Protein AF-A0A7S0Y450-F1 (afdb_monomer)

pLDDT: mean 79.41, std 17.44, range [40.78, 97.31]

Sequence (149 aa):
DAPAGCDGTPYGSATNDLCGVCQGSNACLDCFGVPFGNSTIDACGICGGNSTGGNSSGCLGCDGRLYGLGETAPAIDECGICGGNSNDKGCDGACFSGLALDVCNTCGGDGTACANEVPLFSGSRPRVPGARASLCISLFLALLTFWRD

Organism: Hemiselmis andersenii (NCBI:txid464988)

Solvent-accessible surface area (backbone atoms only — not comparable to full-atom values): 9668 Å² total; per-residue (Å²): 134,72,69,52,14,63,82,67,40,73,72,38,88,48,46,54,30,82,66,69,38,58,72,44,84,44,82,47,39,20,63,84,67,38,62,74,45,87,44,46,63,29,89,30,65,35,58,66,46,74,70,54,68,58,90,81,78,21,39,38,20,67,86,75,45,72,25,45,81,93,50,83,53,46,49,63,29,92,64,68,36,60,61,45,81,50,78,56,40,17,65,82,70,41,59,74,62,80,32,46,61,29,91,55,71,34,65,65,46,90,54,78,79,48,79,75,78,63,81,72,86,69,93,68,78,83,80,80,83,78,86,74,91,74,92,79,90,81,91,87,88,86,89,86,79,90,77,96,130

Mean predicted aligned error: 15.72 Å

Structure (mmCIF, N/CA/C/O backbone):
data_AF-A0A7S0Y450-F1
#
_entry.id   AF-A0A7S0Y450-F1
#
loop_
_atom_site.group_PDB
_atom_site.id
_atom_site.type_symbol
_atom_site.label_atom_id
_atom_site.label_alt_id
_atom_site.label_comp_id
_atom_site.label_asym_id
_atom_site.label_entity_id
_atom_site.label_seq_id
_atom_site.pdbx_PDB_ins_code
_atom_site.Cartn_x
_atom_site.Cartn_y
_atom_site.Cartn_z
_atom_site.occupancy
_atom_site.B_iso_or_equiv
_atom_site.auth_seq_id
_atom_site.auth_comp_id
_atom_site.auth_asym_id
_atom_site.auth_atom_id
_atom_site.pdbx_PDB_model_num
ATOM 1 N N . ASP A 1 1 ? -25.774 5.837 51.846 1.00 59.81 1 ASP A N 1
ATOM 2 C CA . ASP A 1 1 ? -25.438 4.565 51.178 1.00 59.81 1 ASP A CA 1
ATOM 3 C C . ASP A 1 1 ? -24.288 4.794 50.222 1.00 59.81 1 ASP A C 1
ATOM 5 O O . ASP A 1 1 ? -24.352 5.730 49.433 1.00 59.81 1 ASP A O 1
ATOM 9 N N . ALA A 1 2 ? -23.200 4.037 50.351 1.00 62.81 2 ALA A N 1
ATOM 10 C CA . ALA A 1 2 ? -22.165 4.056 49.323 1.00 62.81 2 ALA A CA 1
ATOM 11 C C . ALA A 1 2 ? -22.648 3.254 48.110 1.00 62.81 2 ALA A C 1
ATOM 13 O O . ALA A 1 2 ? -23.338 2.248 48.304 1.00 62.81 2 ALA A O 1
ATOM 14 N N . PRO A 1 3 ? -22.314 3.674 46.879 1.00 80.88 3 PRO A N 1
ATOM 15 C CA . PRO A 1 3 ? -22.695 2.919 45.698 1.00 80.88 3 PRO A CA 1
ATOM 16 C C . PRO A 1 3 ? -22.086 1.512 45.763 1.00 80.88 3 PRO A C 1
ATOM 18 O O . PRO A 1 3 ? -20.916 1.343 46.111 1.00 80.88 3 PRO A O 1
ATOM 21 N N . ALA A 1 4 ? -22.905 0.500 45.482 1.00 88.56 4 ALA A N 1
ATOM 22 C CA . ALA A 1 4 ? -22.429 -0.865 45.301 1.00 88.56 4 ALA A CA 1
ATOM 23 C C . ALA A 1 4 ? -21.617 -0.968 43.999 1.00 88.56 4 ALA A C 1
ATOM 25 O O . ALA A 1 4 ? -21.886 -0.235 43.042 1.00 88.56 4 ALA A O 1
ATOM 26 N N . GLY A 1 5 ? -20.651 -1.889 43.968 1.00 88.56 5 GLY A N 1
ATOM 27 C CA . GLY A 1 5 ? -19.985 -2.289 42.730 1.00 88.56 5 GLY A CA 1
ATOM 28 C C . GLY A 1 5 ? -20.977 -2.921 41.748 1.00 88.56 5 GLY A C 1
ATOM 29 O O . GLY A 1 5 ? -22.092 -3.297 42.122 1.00 88.56 5 GLY A O 1
ATOM 30 N N . CYS A 1 6 ? -20.582 -3.064 40.481 1.00 94.19 6 CYS A N 1
ATOM 31 C CA . CYS A 1 6 ? -21.449 -3.672 39.461 1.00 94.19 6 CYS A CA 1
ATOM 32 C C . CYS A 1 6 ? -21.802 -5.147 39.735 1.00 94.19 6 CYS A C 1
ATOM 34 O O . CYS A 1 6 ? -22.729 -5.681 39.131 1.00 94.19 6 CYS A O 1
ATOM 36 N N . ASP A 1 7 ? -21.074 -5.796 40.643 1.00 93.06 7 ASP A N 1
ATOM 37 C CA . ASP A 1 7 ? -21.271 -7.167 41.118 1.00 93.06 7 ASP A CA 1
ATOM 38 C C . ASP A 1 7 ? -22.243 -7.249 42.310 1.00 93.06 7 ASP A C 1
ATOM 40 O O . ASP A 1 7 ? -22.508 -8.331 42.831 1.00 93.06 7 ASP A O 1
ATOM 44 N N . GLY A 1 8 ? -22.773 -6.107 42.757 1.00 90.88 8 GLY A N 1
ATOM 45 C CA . GLY A 1 8 ? -23.648 -6.007 43.920 1.00 90.88 8 GLY A CA 1
ATOM 46 C C . GLY A 1 8 ? -22.907 -5.967 45.258 1.00 90.88 8 GLY A C 1
ATOM 47 O O . GLY A 1 8 ? -23.565 -5.887 46.296 1.00 90.88 8 GLY A O 1
ATOM 48 N N . THR A 1 9 ? -21.569 -5.976 45.269 1.00 91.94 9 THR A N 1
ATOM 49 C CA . THR A 1 9 ? -20.786 -5.899 46.507 1.00 91.94 9 THR A CA 1
ATOM 50 C C . THR A 1 9 ? -20.819 -4.466 47.059 1.00 91.94 9 THR A C 1
ATOM 52 O O . THR A 1 9 ? -20.371 -3.533 46.377 1.00 91.94 9 THR A O 1
ATOM 55 N N . PRO A 1 10 ? -21.321 -4.231 48.291 1.00 92.62 10 PRO A N 1
ATOM 56 C CA . PRO A 1 10 ? -21.290 -2.907 48.910 1.00 92.62 10 PRO A CA 1
ATOM 57 C C . PRO A 1 10 ? -19.853 -2.404 49.047 1.00 92.62 10 PRO A C 1
ATOM 59 O O . PRO A 1 10 ? -18.990 -3.144 49.514 1.00 92.62 10 PRO A O 1
ATOM 62 N N . TYR A 1 11 ? -19.601 -1.148 48.664 1.00 88.62 11 TYR A N 1
ATOM 63 C CA . TYR A 1 11 ? -18.249 -0.565 48.618 1.00 88.62 11 TYR A CA 1
ATOM 64 C C . TYR A 1 11 ? -17.259 -1.327 47.705 1.00 88.62 11 TYR A C 1
ATOM 66 O O . TYR A 1 11 ? -16.049 -1.132 47.816 1.00 88.62 11 TYR A O 1
ATOM 74 N N . GLY A 1 12 ? -17.749 -2.199 46.815 1.00 88.12 12 GLY A N 1
ATOM 75 C CA . GLY A 1 12 ? -16.931 -2.933 45.851 1.00 88.12 12 GLY A CA 1
ATOM 76 C C . GLY A 1 12 ? -16.347 -2.024 44.767 1.00 88.12 12 GLY A C 1
ATOM 77 O O . GLY A 1 12 ? -16.954 -1.027 44.382 1.00 88.12 12 GLY A O 1
ATOM 78 N N . SER A 1 13 ? -15.168 -2.379 44.250 1.00 92.56 13 SER A N 1
ATOM 79 C CA . SER A 1 13 ? -14.483 -1.641 43.175 1.00 92.56 13 SER A CA 1
ATOM 80 C C . SER A 1 13 ? -14.777 -2.180 41.772 1.00 92.56 13 SER A C 1
ATOM 82 O O . SER A 1 13 ? -14.128 -1.764 40.815 1.00 92.56 13 SER A O 1
ATOM 84 N N . ALA A 1 14 ? -15.694 -3.143 41.646 1.00 94.44 14 ALA A N 1
ATOM 85 C CA . ALA A 1 14 ? -16.059 -3.732 40.367 1.00 94.44 14 ALA A CA 1
ATOM 86 C C . ALA A 1 14 ? -16.798 -2.707 39.495 1.00 94.44 14 ALA A C 1
ATOM 88 O O . ALA A 1 14 ? -17.791 -2.114 39.932 1.00 94.44 14 ALA A O 1
ATOM 89 N N . THR A 1 15 ? -16.339 -2.525 38.257 1.00 95.06 15 THR A N 1
ATOM 90 C CA . THR A 1 15 ? -16.941 -1.597 37.289 1.00 95.06 15 THR A CA 1
ATOM 91 C C . THR A 1 15 ? -17.392 -2.322 36.029 1.00 95.06 15 THR A C 1
ATOM 93 O O . THR A 1 15 ? -16.805 -3.327 35.627 1.00 95.06 15 THR A O 1
ATOM 96 N N . ASN A 1 16 ? -18.427 -1.790 35.382 1.00 95.19 16 ASN A N 1
ATOM 97 C CA . ASN A 1 16 ? -18.806 -2.243 34.050 1.00 95.19 16 ASN A CA 1
ATOM 98 C C . ASN A 1 16 ? -17.736 -1.850 33.028 1.00 95.19 16 ASN A C 1
ATOM 100 O O . ASN A 1 16 ? -17.131 -0.782 33.135 1.00 95.19 16 ASN A O 1
ATOM 104 N N . ASP A 1 17 ? -17.536 -2.708 32.036 1.00 96.12 17 ASP A N 1
ATOM 105 C CA . ASP A 1 17 ? -16.773 -2.383 30.839 1.00 96.12 17 ASP A CA 1
ATOM 106 C C . ASP A 1 17 ? -17.601 -1.492 29.884 1.00 96.12 17 ASP A C 1
ATOM 108 O O . ASP A 1 17 ? -18.745 -1.123 30.176 1.00 96.12 17 ASP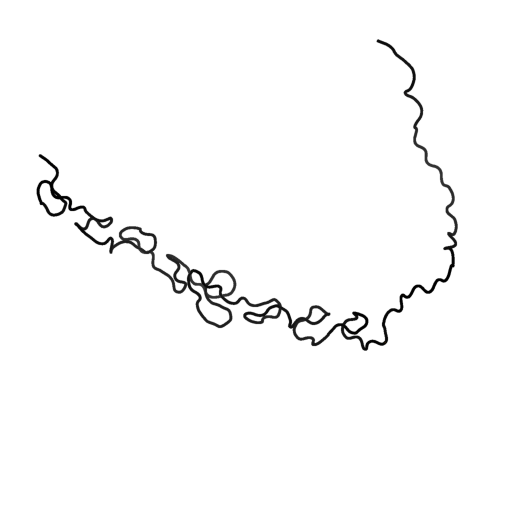 A O 1
ATOM 112 N N . LEU A 1 18 ? -17.047 -1.136 28.721 1.00 96.50 18 LEU A N 1
ATOM 113 C CA . LEU A 1 18 ? -17.733 -0.304 27.720 1.00 96.50 18 LEU A CA 1
ATOM 114 C C . LEU A 1 18 ? -18.961 -0.991 27.094 1.00 96.50 18 LEU A C 1
ATOM 116 O O . LEU A 1 18 ? -19.762 -0.335 26.431 1.00 96.50 18 LEU A O 1
ATOM 120 N N . CYS A 1 19 ? -19.125 -2.293 27.325 1.00 96.44 19 CYS A N 1
ATOM 121 C CA . CYS A 1 19 ? -20.257 -3.103 26.891 1.00 96.44 19 CYS A CA 1
ATOM 122 C C . CYS A 1 19 ? -21.365 -3.188 27.949 1.00 96.44 19 CYS A C 1
ATOM 124 O O . CYS A 1 19 ? -22.402 -3.802 27.699 1.00 96.44 19 CYS A O 1
ATOM 126 N N . GLY A 1 20 ? -21.157 -2.606 29.135 1.00 95.00 20 GLY A N 1
ATOM 127 C CA . GLY A 1 20 ? -22.071 -2.737 30.267 1.00 95.00 20 GLY A CA 1
ATOM 128 C C . GLY A 1 20 ? -21.939 -4.066 31.017 1.00 95.00 20 GLY A C 1
ATOM 129 O O . GLY A 1 20 ? -22.789 -4.369 31.852 1.00 95.00 20 GLY A O 1
ATOM 130 N N . VAL A 1 21 ? -20.899 -4.861 30.742 1.00 96.50 21 VAL A N 1
ATOM 131 C CA . VAL A 1 21 ? -20.642 -6.133 31.424 1.00 96.50 21 VAL A CA 1
ATOM 132 C C . VAL A 1 21 ? -19.770 -5.872 32.646 1.00 96.50 21 VAL A C 1
ATOM 134 O O . VAL A 1 21 ? -18.672 -5.323 32.540 1.00 96.50 21 VAL A O 1
ATOM 137 N N . CYS A 1 22 ? -20.246 -6.281 33.820 1.00 96.69 22 CYS A N 1
ATOM 138 C CA . CYS A 1 22 ? -19.489 -6.136 35.058 1.00 96.69 22 CYS A CA 1
ATOM 139 C C . CYS A 1 22 ? -18.178 -6.923 34.991 1.00 96.69 22 CYS A C 1
ATOM 141 O O . CYS A 1 22 ? -18.201 -8.125 34.725 1.00 96.69 22 CYS A O 1
ATOM 143 N N . GLN A 1 23 ? -17.044 -6.249 35.223 1.00 95.25 23 GLN A N 1
ATOM 144 C CA . GLN A 1 23 ? -15.700 -6.830 35.088 1.00 95.25 23 GLN A CA 1
ATOM 145 C C . GLN A 1 23 ? -15.450 -7.463 33.702 1.00 95.25 23 GLN A C 1
ATOM 147 O O . GLN A 1 23 ? -14.676 -8.414 33.574 1.00 95.25 23 GLN A O 1
ATOM 152 N N . GLY A 1 24 ? -16.130 -6.962 32.667 1.00 95.31 24 GLY A N 1
ATOM 153 C CA . GLY A 1 24 ? -15.975 -7.425 31.294 1.00 95.31 24 GLY A CA 1
ATOM 154 C C . GLY A 1 24 ? -14.655 -6.987 30.655 1.00 95.31 24 GLY A C 1
ATOM 155 O O . GLY A 1 24 ? -13.922 -6.144 31.171 1.00 95.31 24 GLY A O 1
ATOM 156 N N . SER A 1 25 ? -14.343 -7.585 29.506 1.00 96.69 25 SER A N 1
ATOM 157 C CA . SER A 1 25 ? -13.092 -7.364 28.771 1.00 96.69 25 SER A CA 1
ATOM 158 C C . SER A 1 25 ? -13.259 -6.484 27.530 1.00 96.69 25 SER A C 1
ATOM 160 O O . SER A 1 25 ? -12.410 -6.543 26.642 1.00 96.69 25 SER A O 1
ATOM 162 N N . ASN A 1 26 ? -14.351 -5.719 27.420 1.00 96.44 26 ASN A N 1
ATOM 163 C CA . ASN A 1 26 ? -14.704 -4.944 26.226 1.00 96.44 26 ASN A CA 1
ATOM 164 C C . ASN A 1 26 ? -14.889 -5.818 24.965 1.00 96.44 26 ASN A C 1
ATOM 166 O O . ASN A 1 26 ? -14.593 -5.399 23.850 1.00 96.44 26 ASN A O 1
ATOM 170 N N . ALA A 1 27 ? -15.376 -7.052 25.120 1.00 95.94 27 ALA A N 1
ATOM 171 C CA . ALA A 1 27 ? -15.472 -8.015 24.016 1.00 95.94 27 ALA A CA 1
ATOM 172 C C . ALA A 1 27 ? -16.492 -7.634 22.923 1.00 95.94 27 ALA A C 1
ATOM 174 O O . ALA A 1 27 ? -16.470 -8.212 21.842 1.00 95.94 27 ALA A O 1
ATOM 175 N N . CYS A 1 28 ? -17.398 -6.692 23.199 1.00 96.19 28 CYS A N 1
ATOM 176 C CA . CYS A 1 28 ? -18.382 -6.203 22.232 1.00 96.19 28 CYS A CA 1
ATOM 177 C C . CYS A 1 28 ? -17.861 -5.072 21.335 1.00 96.19 28 CYS A C 1
ATOM 179 O O . CYS A 1 28 ? -18.616 -4.602 20.483 1.00 96.19 28 CYS A O 1
ATOM 181 N N . LEU A 1 29 ? -16.649 -4.559 21.578 1.00 97.31 29 LEU A N 1
ATOM 182 C CA . LEU A 1 29 ? -16.109 -3.474 20.770 1.00 97.31 29 LEU A CA 1
ATOM 183 C C . LEU A 1 29 ? -15.824 -3.976 19.357 1.00 97.31 29 LEU A C 1
ATOM 185 O O . LEU A 1 29 ? -15.223 -5.035 19.171 1.00 97.31 29 LEU A O 1
ATOM 189 N N . ASP A 1 30 ? -16.229 -3.191 18.368 1.00 96.12 30 ASP A N 1
ATOM 190 C CA . ASP A 1 30 ? -15.793 -3.389 16.994 1.00 96.12 30 ASP A CA 1
ATOM 191 C C 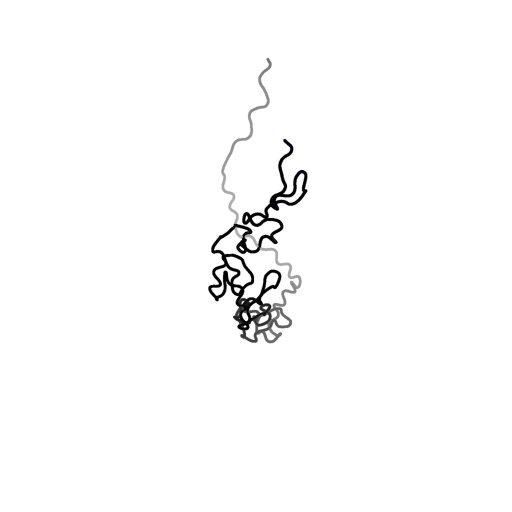. ASP A 1 30 ? -14.332 -2.942 16.812 1.00 96.12 30 ASP A C 1
ATOM 193 O O . ASP A 1 30 ? -13.668 -2.481 17.748 1.00 96.12 30 ASP A O 1
ATOM 197 N N . CYS A 1 31 ? -13.795 -3.067 15.599 1.00 94.56 31 CYS A N 1
ATOM 198 C CA . CYS A 1 31 ? -12.396 -2.715 15.364 1.00 94.56 31 CYS A CA 1
ATOM 199 C C . CYS A 1 31 ? -12.083 -1.203 15.467 1.00 94.56 31 CYS A C 1
ATOM 201 O O . CYS A 1 31 ? -10.905 -0.848 15.520 1.00 94.56 31 CYS A O 1
ATOM 203 N N . PHE A 1 32 ? -13.091 -0.319 15.527 1.00 95.25 32 PHE A N 1
ATOM 204 C CA . PHE A 1 32 ? -12.925 1.109 15.836 1.00 95.25 32 PHE A CA 1
ATOM 205 C C . PHE A 1 32 ? -13.063 1.400 17.335 1.00 95.25 32 PHE A C 1
ATOM 207 O O . PHE A 1 32 ? -12.974 2.555 17.753 1.00 95.25 32 PHE A O 1
ATOM 214 N N . GLY A 1 33 ? -13.267 0.371 18.160 1.00 95.44 33 GLY A N 1
ATOM 215 C CA . GLY A 1 33 ? -13.513 0.533 19.586 1.00 95.44 33 GLY A CA 1
ATOM 216 C C . GLY A 1 33 ? -14.943 0.971 19.900 1.00 95.44 33 GLY A C 1
ATOM 217 O O . GLY A 1 33 ? -15.184 1.486 20.991 1.00 95.44 33 GLY A O 1
ATOM 218 N N . VAL A 1 34 ? -15.892 0.800 18.971 1.00 96.50 34 VAL A N 1
ATOM 219 C CA . VAL A 1 34 ? -17.300 1.165 19.172 1.00 96.50 34 VAL A CA 1
ATOM 220 C C . VAL A 1 34 ? -18.056 -0.029 19.767 1.00 96.50 34 VAL A C 1
ATOM 222 O O . VAL A 1 34 ? -18.099 -1.089 19.136 1.00 96.50 34 VAL A O 1
ATOM 225 N N . PRO A 1 35 ? -18.678 0.103 20.957 1.00 96.94 35 PRO A N 1
ATOM 226 C CA . PRO A 1 35 ? -19.492 -0.961 21.538 1.00 96.94 35 PRO A CA 1
ATOM 227 C C . PRO A 1 35 ? -20.630 -1.369 20.609 1.00 96.94 35 PRO A C 1
ATOM 229 O O . PRO A 1 35 ? -21.412 -0.523 20.175 1.00 96.94 35 PRO A O 1
ATOM 232 N N . PHE A 1 36 ? -20.730 -2.669 20.327 1.00 95.25 36 PHE A N 1
ATOM 233 C CA . PHE A 1 36 ? -21.737 -3.247 19.431 1.00 95.25 36 PHE A CA 1
ATOM 234 C C . PHE A 1 36 ? -21.726 -2.648 18.014 1.00 95.25 36 PHE A C 1
ATOM 236 O O . PHE A 1 36 ? -22.733 -2.709 17.305 1.00 95.25 36 PHE A O 1
ATOM 243 N N . GLY A 1 37 ? -20.599 -2.061 17.598 1.00 95.00 37 GLY A N 1
ATOM 244 C CA . GLY A 1 37 ? -20.390 -1.638 16.221 1.00 95.00 37 GLY A CA 1
ATOM 245 C C . GLY A 1 37 ? -20.333 -2.835 15.267 1.00 95.00 37 GLY A C 1
ATOM 246 O O . GLY A 1 37 ? -20.179 -3.986 15.676 1.00 95.00 37 GLY A O 1
ATOM 247 N N . ASN A 1 38 ? -20.479 -2.569 13.972 1.00 94.31 38 ASN A N 1
ATOM 248 C CA . ASN A 1 38 ? -20.467 -3.591 12.922 1.00 94.31 38 ASN A CA 1
ATOM 249 C C . ASN A 1 38 ? -19.167 -3.602 12.105 1.00 94.31 38 ASN A C 1
ATOM 251 O O . ASN A 1 38 ? -19.078 -4.329 11.114 1.00 94.31 38 ASN A O 1
ATOM 255 N N . SER A 1 39 ? -18.177 -2.794 12.488 1.00 93.62 39 SER A N 1
ATOM 256 C CA . SER A 1 39 ? -16.939 -2.645 11.731 1.00 93.62 39 SER A CA 1
ATOM 257 C C . SER A 1 39 ? -16.025 -3.843 11.958 1.00 93.62 39 SER A C 1
ATOM 259 O O . SER A 1 39 ? -15.728 -4.220 13.093 1.00 93.62 39 SER A O 1
ATOM 261 N N . THR A 1 40 ? -15.530 -4.424 10.869 1.00 90.56 40 THR A N 1
ATOM 262 C CA . THR A 1 40 ? -14.585 -5.543 10.908 1.00 90.56 40 THR A CA 1
ATOM 263 C C . THR A 1 40 ? -13.253 -5.157 10.288 1.00 90.56 40 THR A C 1
ATOM 265 O O . THR A 1 40 ? -13.175 -4.261 9.446 1.00 90.56 40 THR A O 1
ATOM 268 N N . ILE A 1 41 ? -12.202 -5.855 10.707 1.00 86.31 41 ILE A N 1
ATOM 269 C CA . ILE A 1 41 ? -10.896 -5.787 10.058 1.00 86.31 41 ILE A CA 1
ATOM 270 C C . ILE A 1 41 ? -11.013 -6.430 8.671 1.00 86.31 41 ILE A C 1
ATOM 272 O O . ILE A 1 41 ? -11.567 -7.523 8.539 1.00 86.31 41 ILE A O 1
ATOM 276 N N . ASP A 1 42 ? -10.529 -5.737 7.647 1.00 84.56 42 ASP A N 1
ATOM 277 C CA . ASP A 1 42 ? -10.492 -6.226 6.273 1.00 84.56 42 ASP A CA 1
ATOM 278 C C . ASP A 1 42 ? -9.272 -7.135 6.016 1.00 84.56 42 ASP A C 1
ATOM 280 O O . ASP A 1 42 ? -8.464 -7.407 6.907 1.00 84.56 42 ASP A O 1
ATOM 284 N N . ALA A 1 43 ? -9.110 -7.615 4.781 1.00 81.44 43 ALA A N 1
ATOM 285 C CA . ALA A 1 43 ? -8.001 -8.508 4.435 1.00 81.44 43 ALA A CA 1
ATOM 286 C C . ALA A 1 43 ? -6.617 -7.822 4.502 1.00 81.44 43 ALA A C 1
ATOM 288 O O . ALA A 1 43 ? -5.595 -8.506 4.524 1.00 81.44 43 ALA A O 1
ATOM 289 N N . CYS A 1 44 ? -6.589 -6.487 4.556 1.00 80.75 44 CYS A N 1
ATOM 290 C CA . CYS A 1 44 ? -5.399 -5.660 4.734 1.00 80.75 44 CYS A CA 1
ATOM 291 C C . CYS A 1 44 ? -5.047 -5.418 6.210 1.00 80.75 44 CYS A C 1
ATOM 293 O O . CYS A 1 44 ? -4.045 -4.765 6.508 1.00 80.75 44 CYS A O 1
ATOM 295 N N . GLY A 1 45 ? -5.868 -5.884 7.154 1.00 81.69 45 GLY A N 1
ATOM 296 C CA . GLY A 1 45 ? -5.712 -5.532 8.563 1.00 81.69 45 GLY A CA 1
ATOM 297 C C . GLY A 1 45 ? -6.308 -4.166 8.929 1.00 81.69 45 GLY A C 1
ATOM 298 O O . GLY A 1 45 ? -6.109 -3.705 10.050 1.00 81.69 45 GLY A O 1
ATOM 299 N N . ILE A 1 46 ? -7.046 -3.513 8.024 1.00 83.31 46 ILE A N 1
ATOM 300 C CA . ILE A 1 46 ? -7.629 -2.182 8.225 1.00 83.31 46 ILE A CA 1
ATOM 301 C C . ILE A 1 46 ? -9.061 -2.323 8.737 1.00 83.31 46 ILE A C 1
ATOM 303 O O . ILE A 1 46 ? -9.901 -2.988 8.130 1.00 83.31 46 ILE A O 1
ATOM 307 N N . CYS A 1 47 ? -9.371 -1.657 9.847 1.00 89.12 47 CYS A N 1
ATOM 308 C CA . CYS A 1 47 ? -10.742 -1.587 10.336 1.00 89.12 47 CYS A CA 1
ATOM 309 C C . CYS A 1 47 ? -11.642 -0.806 9.370 1.00 89.12 47 CYS A C 1
ATOM 311 O O . CYS A 1 47 ? -11.313 0.320 8.998 1.00 89.12 47 CYS A O 1
ATOM 313 N N . GLY A 1 48 ? -12.770 -1.396 8.962 1.00 83.31 48 GLY A N 1
ATOM 314 C CA . GLY A 1 48 ? -13.693 -0.770 8.011 1.00 83.31 48 GLY A CA 1
ATOM 315 C C . GLY A 1 48 ? -13.089 -0.559 6.618 1.00 83.31 48 GLY A C 1
ATOM 316 O O . GLY A 1 48 ? -13.628 0.218 5.830 1.00 83.31 48 GLY A O 1
ATOM 317 N N . GLY A 1 49 ? -11.964 -1.216 6.324 1.00 75.38 49 GLY A N 1
ATOM 318 C CA . GLY A 1 49 ? -11.303 -1.127 5.034 1.00 75.38 49 GLY A CA 1
ATOM 319 C C . GLY A 1 49 ? -12.119 -1.799 3.932 1.00 75.38 49 GLY A C 1
ATOM 320 O O . GLY A 1 49 ? -12.808 -2.800 4.135 1.00 75.38 49 GLY A O 1
ATOM 321 N N . ASN A 1 50 ? -12.055 -1.223 2.739 1.00 68.12 50 ASN A N 1
ATOM 322 C CA . ASN A 1 50 ? -12.623 -1.771 1.520 1.00 68.12 50 ASN A CA 1
ATOM 323 C C . ASN A 1 50 ? -11.470 -2.299 0.669 1.00 68.12 50 ASN A C 1
ATOM 325 O O . ASN A 1 50 ? -11.040 -1.617 -0.253 1.00 68.12 50 ASN A O 1
ATOM 329 N N . SER A 1 51 ? -10.932 -3.483 0.973 1.00 64.19 51 SER A N 1
ATOM 330 C CA . SER A 1 51 ? -9.830 -4.080 0.202 1.00 64.19 51 SER A CA 1
ATOM 331 C C . SER A 1 51 ? -10.248 -4.368 -1.256 1.00 64.19 51 SER A C 1
ATOM 333 O O . SER A 1 51 ? -10.487 -5.505 -1.653 1.00 64.19 51 SER A O 1
ATOM 335 N N . THR A 1 52 ? -10.376 -3.341 -2.093 1.00 55.22 52 THR A N 1
ATOM 336 C CA . THR A 1 52 ? -10.605 -3.463 -3.527 1.00 55.22 52 THR A CA 1
ATOM 337 C C . THR A 1 52 ? -9.228 -3.569 -4.151 1.00 55.22 52 THR A C 1
ATOM 339 O O . THR A 1 52 ? -8.531 -2.572 -4.334 1.00 55.22 52 THR A O 1
ATOM 342 N N . GLY A 1 53 ? -8.791 -4.811 -4.356 1.00 49.41 53 GLY A N 1
ATOM 343 C CA . GLY A 1 53 ? -7.509 -5.126 -4.968 1.00 49.41 53 GLY A CA 1
ATOM 344 C C . GLY A 1 53 ? -7.330 -4.403 -6.302 1.00 49.41 53 GLY A C 1
ATOM 345 O O . GLY A 1 53 ? -8.246 -4.359 -7.121 1.00 49.41 53 GLY A O 1
ATOM 346 N N . GLY A 1 54 ? -6.136 -3.846 -6.494 1.00 44.09 54 GLY A N 1
ATOM 347 C CA . GLY A 1 54 ? -5.754 -3.139 -7.707 1.00 44.09 54 GLY A CA 1
ATOM 348 C C . GLY A 1 54 ? -5.189 -1.755 -7.411 1.00 44.09 54 GLY A C 1
ATOM 349 O O . GLY A 1 54 ? -5.922 -0.791 -7.219 1.00 44.09 54 GLY A O 1
ATOM 350 N N . ASN A 1 55 ? -3.858 -1.676 -7.419 1.00 52.84 55 ASN A N 1
ATOM 351 C CA . ASN A 1 55 ? -3.043 -0.587 -7.971 1.00 52.84 55 ASN A CA 1
ATOM 352 C C . ASN A 1 55 ? -3.260 0.889 -7.558 1.00 52.84 55 ASN A C 1
ATOM 354 O O . ASN A 1 55 ? -2.553 1.744 -8.088 1.00 52.84 55 ASN A O 1
ATOM 358 N N . SER A 1 56 ? -4.111 1.241 -6.586 1.00 51.16 56 SER A N 1
ATOM 359 C CA . SER A 1 56 ? -4.108 2.608 -6.007 1.00 51.16 56 SER A CA 1
ATOM 360 C C . SER A 1 56 ? -4.616 2.743 -4.564 1.00 51.16 56 SER A C 1
ATOM 362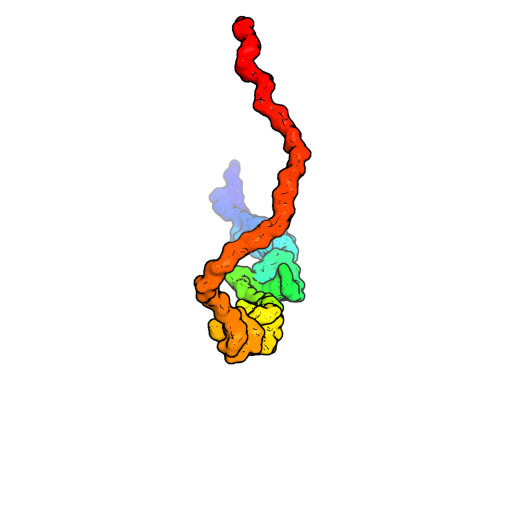 O O . SER A 1 56 ? -4.485 3.819 -3.981 1.00 51.16 56 SER A O 1
ATOM 364 N N . SER A 1 57 ? -5.233 1.713 -3.971 1.00 55.84 57 SER A N 1
ATOM 365 C CA . SER A 1 57 ? -5.862 1.849 -2.635 1.00 55.84 57 SER A CA 1
ATOM 366 C C . SER A 1 57 ? -5.968 0.556 -1.822 1.00 55.84 57 SER A C 1
ATOM 368 O O . SER A 1 57 ? -6.506 0.576 -0.722 1.00 55.84 57 SER A O 1
ATOM 370 N N . GLY A 1 58 ? -5.493 -0.572 -2.346 1.00 65.38 58 GLY A N 1
ATOM 371 C CA . GLY A 1 58 ? -5.645 -1.877 -1.712 1.00 65.38 58 GLY A CA 1
ATOM 372 C C . GLY A 1 58 ? -4.288 -2.466 -1.380 1.00 65.38 58 GLY A C 1
ATOM 373 O O . GLY A 1 58 ? -3.380 -2.410 -2.201 1.00 65.38 58 GLY A O 1
ATOM 374 N N . CYS A 1 59 ? -4.171 -3.087 -0.214 1.00 78.88 59 CYS A N 1
ATOM 375 C CA . CYS A 1 59 ? -3.007 -3.858 0.218 1.00 78.88 59 CYS A CA 1
ATOM 376 C C . CYS A 1 59 ? -2.556 -4.989 -0.725 1.00 78.88 59 CYS A C 1
ATOM 378 O O . CYS A 1 59 ? -1.633 -5.721 -0.392 1.00 78.88 59 CYS A O 1
ATOM 380 N N . LEU A 1 60 ? -3.217 -5.208 -1.861 1.00 83.56 60 LEU A N 1
ATOM 381 C CA . LEU A 1 60 ? -2.807 -6.207 -2.834 1.00 83.56 60 LEU A CA 1
ATOM 382 C C . LEU A 1 60 ? -1.599 -5.690 -3.622 1.00 83.56 60 LEU A C 1
ATOM 384 O O . LEU A 1 60 ? -1.727 -4.761 -4.422 1.00 83.56 60 LEU A O 1
ATOM 388 N N . GLY A 1 61 ? -0.444 -6.309 -3.401 1.00 82.94 61 GLY A N 1
ATOM 389 C CA . GLY A 1 61 ? 0.768 -6.064 -4.167 1.00 82.94 61 GLY A CA 1
ATOM 390 C C . GLY A 1 61 ? 0.686 -6.619 -5.583 1.00 82.94 61 GLY A C 1
ATOM 391 O O . GLY A 1 61 ? -0.137 -7.480 -5.908 1.00 82.94 61 GLY A O 1
ATOM 392 N N . CYS A 1 62 ? 1.575 -6.130 -6.445 1.00 88.00 62 CYS A N 1
ATOM 393 C CA . CYS A 1 62 ? 1.674 -6.595 -7.829 1.00 88.00 62 CYS A CA 1
ATOM 394 C C . CYS A 1 62 ? 2.195 -8.035 -7.974 1.00 88.00 62 CYS A C 1
ATOM 396 O O . CYS A 1 62 ? 2.130 -8.598 -9.063 1.00 88.00 62 CYS A O 1
ATOM 398 N N . ASP A 1 63 ? 2.680 -8.640 -6.890 1.00 89.12 63 ASP A N 1
ATOM 399 C CA . ASP A 1 63 ? 3.074 -10.046 -6.794 1.00 89.12 63 ASP A CA 1
ATOM 400 C C . ASP A 1 63 ? 1.896 -10.965 -6.411 1.00 89.12 63 ASP A C 1
ATOM 402 O O . ASP A 1 63 ? 2.064 -12.175 -6.254 1.00 89.12 63 ASP A O 1
ATOM 406 N N . GLY A 1 64 ? 0.698 -10.393 -6.253 1.00 84.25 64 GLY A N 1
ATOM 407 C CA . GLY A 1 64 ? -0.519 -11.108 -5.883 1.00 84.25 64 GLY A CA 1
ATOM 408 C C . GLY A 1 64 ? -0.651 -11.392 -4.387 1.00 84.25 64 GLY A C 1
ATOM 409 O O . GLY A 1 64 ? -1.578 -12.105 -3.997 1.00 84.25 64 GLY A O 1
ATOM 410 N N . ARG A 1 65 ? 0.236 -10.856 -3.536 1.00 85.88 65 ARG A N 1
ATOM 411 C CA . ARG A 1 65 ? 0.145 -10.998 -2.075 1.00 85.88 65 ARG A CA 1
ATOM 412 C C . ARG A 1 65 ? -0.589 -9.819 -1.446 1.00 85.88 65 ARG A C 1
ATOM 414 O O . ARG A 1 65 ? -0.526 -8.698 -1.938 1.00 85.88 65 ARG A O 1
ATOM 421 N N . LEU A 1 66 ? -1.280 -10.076 -0.337 1.00 84.19 66 LEU A N 1
ATOM 422 C CA . LEU A 1 66 ? -1.845 -9.030 0.515 1.00 84.19 66 LEU A CA 1
ATOM 423 C C . LEU A 1 66 ? -0.793 -8.568 1.529 1.00 84.19 66 LEU A C 1
ATOM 425 O O . LEU A 1 66 ? -0.102 -9.406 2.108 1.00 84.19 66 LEU A O 1
ATOM 429 N N . TYR A 1 67 ? -0.714 -7.257 1.735 1.00 81.56 67 TYR A N 1
ATOM 430 C CA . TYR A 1 67 ? 0.233 -6.580 2.617 1.00 81.56 67 TYR A CA 1
ATOM 431 C C . TYR A 1 67 ? -0.494 -5.921 3.790 1.00 81.56 67 TYR A C 1
ATOM 433 O O . TYR A 1 67 ? -1.396 -5.104 3.613 1.00 81.56 67 TYR A O 1
ATOM 441 N N . GLY A 1 68 ? -0.122 -6.297 5.007 1.00 76.12 68 GLY A N 1
ATOM 442 C CA . GLY A 1 68 ? -0.779 -5.802 6.214 1.00 76.12 68 GLY A CA 1
ATOM 443 C C . GLY A 1 68 ? -0.448 -4.344 6.549 1.00 76.12 68 GLY A C 1
ATOM 444 O O . GLY A 1 68 ? 0.396 -3.696 5.927 1.00 76.12 68 GLY A O 1
ATOM 445 N N . LEU A 1 69 ? -1.073 -3.835 7.614 1.00 72.94 69 LEU A N 1
ATOM 446 C CA . LEU A 1 69 ? -0.683 -2.569 8.237 1.00 72.94 69 LEU A CA 1
ATOM 447 C C . LEU A 1 69 ? 0.815 -2.559 8.586 1.00 72.94 69 LEU A C 1
ATOM 449 O O . LEU A 1 69 ? 1.287 -3.370 9.379 1.00 72.94 69 LEU A O 1
ATOM 453 N N . GLY A 1 70 ? 1.543 -1.592 8.024 1.00 72.38 70 GLY A N 1
ATOM 454 C CA . GLY A 1 70 ? 2.983 -1.425 8.242 1.00 72.38 70 GLY A CA 1
ATOM 455 C C . GLY A 1 70 ? 3.870 -2.183 7.253 1.00 72.38 70 GLY A C 1
ATOM 456 O O . GLY A 1 70 ? 5.090 -2.051 7.324 1.00 72.38 70 GLY A O 1
ATOM 457 N N . GLU A 1 71 ? 3.285 -2.925 6.314 1.00 80.50 71 GLU A N 1
ATOM 458 C CA . GLU A 1 71 ? 4.016 -3.535 5.209 1.00 80.50 71 GLU A CA 1
ATOM 459 C C . GLU A 1 71 ? 3.882 -2.682 3.940 1.00 80.50 71 GLU A C 1
ATOM 461 O O . GLU A 1 71 ? 2.818 -2.142 3.633 1.00 80.50 71 GLU A O 1
ATOM 466 N N . THR A 1 72 ? 4.970 -2.566 3.179 1.00 81.81 72 THR A N 1
ATOM 467 C CA . THR A 1 72 ? 4.961 -1.864 1.892 1.00 81.81 72 THR A CA 1
ATOM 468 C C . THR A 1 72 ? 4.796 -2.882 0.775 1.00 81.81 72 THR A C 1
ATOM 470 O O . THR A 1 72 ? 5.708 -3.668 0.512 1.00 81.81 72 THR A O 1
ATOM 473 N N . ALA A 1 73 ? 3.644 -2.857 0.107 1.00 82.62 73 ALA A N 1
ATOM 474 C CA . ALA A 1 73 ? 3.426 -3.655 -1.091 1.00 82.62 73 ALA A CA 1
ATOM 475 C C . ALA A 1 73 ? 4.386 -3.209 -2.214 1.00 82.62 73 ALA A C 1
ATOM 477 O O . ALA A 1 73 ? 4.557 -2.001 -2.415 1.00 82.62 73 ALA A O 1
ATOM 478 N N . PRO A 1 74 ? 5.007 -4.139 -2.967 1.00 86.94 74 PRO A N 1
ATOM 479 C CA . PRO A 1 74 ? 5.779 -3.787 -4.143 1.00 86.94 74 PRO A CA 1
ATOM 480 C C . PRO A 1 74 ? 4.843 -3.104 -5.138 1.00 86.94 74 PRO A C 1
ATOM 482 O O . PRO A 1 74 ? 3.728 -3.567 -5.397 1.00 86.94 74 PRO A O 1
ATOM 485 N N . ALA A 1 75 ? 5.301 -1.976 -5.667 1.00 85.62 75 ALA A N 1
ATOM 486 C CA . ALA A 1 75 ? 4.600 -1.246 -6.706 1.00 85.62 75 ALA A CA 1
ATOM 487 C C . ALA A 1 75 ? 5.070 -1.715 -8.084 1.00 85.62 75 ALA A C 1
ATOM 489 O O . ALA A 1 75 ? 6.187 -2.211 -8.243 1.00 85.62 75 ALA A O 1
ATOM 490 N N . ILE A 1 76 ? 4.206 -1.540 -9.077 1.00 87.69 76 ILE A N 1
ATOM 491 C CA . ILE A 1 76 ? 4.595 -1.651 -10.480 1.00 87.69 76 ILE A CA 1
ATOM 492 C C . ILE A 1 76 ? 5.409 -0.400 -10.825 1.00 87.69 76 ILE A C 1
ATOM 494 O O . ILE A 1 76 ? 4.958 0.712 -10.545 1.00 87.69 76 ILE A O 1
ATOM 498 N N . ASP A 1 77 ? 6.598 -0.578 -11.393 1.00 91.00 77 ASP A N 1
ATOM 499 C CA . ASP A 1 77 ? 7.417 0.535 -11.873 1.00 91.00 77 ASP A CA 1
ATOM 500 C C . ASP A 1 77 ? 6.940 1.070 -13.235 1.00 91.00 77 ASP A C 1
ATOM 502 O O . ASP A 1 77 ? 5.949 0.612 -13.808 1.00 91.00 77 ASP A O 1
ATOM 506 N N . GLU A 1 78 ? 7.645 2.060 -13.783 1.00 92.56 78 GLU A N 1
ATOM 507 C CA . GLU A 1 78 ? 7.258 2.672 -15.060 1.00 92.56 78 GLU A CA 1
ATOM 508 C C . GLU A 1 78 ? 7.350 1.703 -16.253 1.00 92.56 78 GLU A C 1
ATOM 510 O O . GLU A 1 78 ? 6.718 1.925 -17.285 1.00 92.56 78 GLU A O 1
ATOM 515 N N . CYS A 1 79 ? 8.097 0.610 -16.103 1.00 94.12 79 CYS A N 1
ATOM 516 C CA . CYS A 1 79 ? 8.238 -0.446 -17.095 1.00 94.12 79 CYS A CA 1
ATOM 517 C C . CYS A 1 79 ? 7.295 -1.627 -16.890 1.00 94.12 79 CYS A C 1
ATOM 519 O O . CYS A 1 79 ? 7.366 -2.605 -17.636 1.00 94.12 79 CYS A O 1
ATOM 521 N N . GLY A 1 80 ? 6.369 -1.535 -15.936 1.00 91.31 80 GLY A N 1
ATOM 522 C CA . GLY A 1 80 ? 5.412 -2.601 -15.682 1.00 91.31 80 GLY A CA 1
ATOM 523 C C . GLY A 1 80 ? 5.970 -3.726 -14.810 1.00 91.31 80 GLY A C 1
ATOM 524 O O . GLY A 1 80 ? 5.315 -4.760 -14.674 1.00 91.31 80 GLY A O 1
ATOM 525 N N . ILE A 1 81 ? 7.152 -3.557 -14.212 1.00 92.19 81 ILE A N 1
ATOM 526 C CA . ILE A 1 81 ? 7.792 -4.590 -13.398 1.00 92.19 81 ILE A CA 1
ATOM 527 C C . ILE A 1 81 ? 7.390 -4.419 -11.944 1.00 92.19 81 ILE A C 1
ATOM 529 O O . ILE A 1 81 ? 7.529 -3.354 -11.342 1.00 92.19 81 ILE A O 1
AT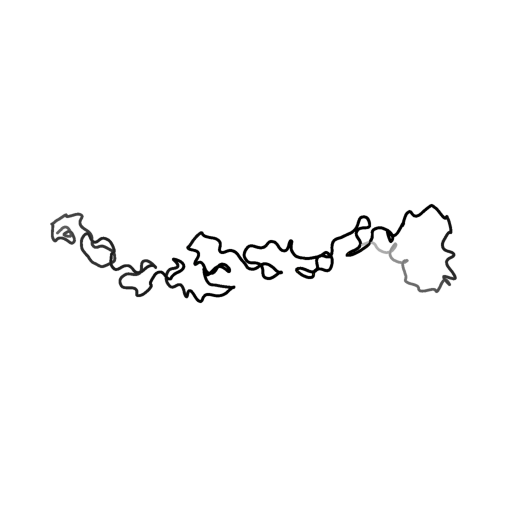OM 533 N N . CYS A 1 82 ? 6.918 -5.512 -11.357 1.00 92.69 82 CYS A N 1
ATOM 534 C CA . CYS A 1 82 ? 6.597 -5.551 -9.945 1.00 92.69 82 CYS A CA 1
ATOM 535 C C . CYS A 1 82 ? 7.860 -5.462 -9.079 1.00 92.69 82 CYS A C 1
ATOM 537 O O . CYS A 1 82 ? 8.750 -6.303 -9.198 1.00 92.69 82 CYS A O 1
ATOM 539 N N . GLY A 1 83 ? 7.935 -4.456 -8.204 1.00 89.62 83 GLY A N 1
ATOM 540 C CA . GLY A 1 83 ? 9.122 -4.189 -7.387 1.00 89.62 83 GLY A CA 1
ATOM 541 C C . GLY A 1 83 ? 10.329 -3.710 -8.201 1.00 89.62 83 GLY A C 1
ATOM 542 O O . GLY A 1 83 ? 11.451 -3.745 -7.697 1.00 89.62 83 GLY A O 1
ATOM 543 N N . GLY A 1 84 ? 10.104 -3.301 -9.452 1.00 91.12 84 GLY A N 1
ATOM 544 C CA . GLY A 1 84 ? 11.136 -2.761 -10.324 1.00 91.12 84 GLY A CA 1
ATOM 545 C C . GLY A 1 84 ? 11.569 -1.351 -9.919 1.00 91.12 84 GLY A C 1
ATOM 546 O O . GLY A 1 84 ? 10.971 -0.698 -9.060 1.00 91.12 84 GLY A O 1
ATOM 547 N N . ASN A 1 85 ? 12.651 -0.889 -10.535 1.00 90.19 85 ASN A N 1
ATOM 548 C CA . ASN A 1 85 ? 13.253 0.421 -10.289 1.00 90.19 85 ASN A CA 1
ATOM 549 C C . ASN A 1 85 ? 13.522 1.198 -11.588 1.00 90.19 85 ASN A C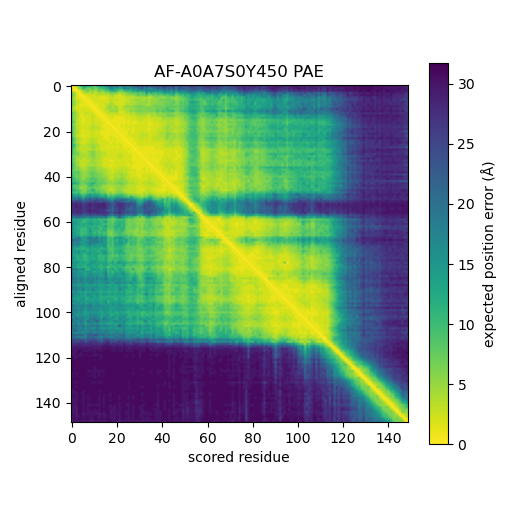 1
ATOM 551 O O . ASN A 1 85 ? 14.352 2.107 -11.592 1.00 90.19 85 ASN A O 1
ATOM 555 N N . SER A 1 86 ? 12.838 0.842 -12.681 1.00 88.94 86 SER A N 1
ATOM 556 C CA . SER A 1 86 ? 12.996 1.437 -14.014 1.00 88.94 86 SER A CA 1
ATOM 557 C C . SER A 1 86 ? 14.392 1.278 -14.637 1.00 88.94 86 SER A C 1
ATOM 559 O O . SER A 1 86 ? 14.701 1.968 -15.609 1.00 88.94 86 SER A O 1
ATOM 561 N N . ASN A 1 87 ? 15.230 0.363 -14.135 1.00 91.06 87 ASN A N 1
ATOM 562 C CA . ASN A 1 87 ? 16.521 0.033 -14.758 1.00 91.06 87 ASN A CA 1
ATOM 563 C C . ASN A 1 87 ? 16.368 -0.602 -16.150 1.00 91.06 87 ASN A C 1
ATOM 565 O O . ASN A 1 87 ? 17.318 -0.628 -16.926 1.00 91.06 87 ASN A O 1
ATOM 569 N N . ASP A 1 88 ? 15.178 -1.099 -16.468 1.00 93.12 88 ASP A N 1
ATOM 570 C CA . ASP A 1 88 ? 14.842 -1.692 -17.759 1.00 93.12 88 ASP A CA 1
ATOM 571 C C . ASP A 1 88 ? 14.617 -0.648 -18.858 1.00 93.12 88 ASP A C 1
ATOM 573 O O . ASP A 1 88 ? 14.452 -1.006 -20.025 1.00 93.12 88 ASP A O 1
ATOM 577 N N . LYS A 1 89 ? 14.617 0.647 -18.521 1.00 94.94 89 LYS A N 1
ATOM 578 C CA . LYS A 1 89 ? 14.581 1.719 -19.515 1.00 94.94 89 LYS A CA 1
ATOM 579 C C . LYS A 1 89 ? 15.905 1.827 -20.253 1.00 94.94 89 LYS A C 1
ATOM 581 O O . LYS A 1 89 ? 16.959 1.995 -19.641 1.00 94.94 89 LYS A O 1
ATOM 586 N N . GLY A 1 90 ? 15.837 1.832 -21.578 1.00 93.50 90 GLY A N 1
ATOM 587 C CA . GLY A 1 90 ? 16.961 2.276 -22.385 1.00 93.50 90 GLY A CA 1
ATOM 588 C C . GLY A 1 90 ? 17.156 3.787 -22.323 1.00 93.50 90 GLY A C 1
ATOM 589 O O . GLY A 1 90 ? 16.332 4.547 -21.805 1.00 93.50 90 GLY A O 1
ATOM 590 N N . CYS A 1 91 ? 18.261 4.237 -22.910 1.00 95.19 91 CYS A N 1
ATOM 591 C CA . CYS A 1 91 ? 18.592 5.659 -23.038 1.00 95.19 91 CYS A CA 1
ATOM 592 C C . CYS A 1 91 ? 17.605 6.465 -23.904 1.00 95.19 91 CYS A C 1
ATOM 594 O O . CYS A 1 91 ? 17.643 7.693 -23.890 1.00 95.19 91 CYS A O 1
ATOM 596 N N . ASP A 1 92 ? 16.721 5.788 -24.639 1.00 94.94 92 ASP A N 1
ATOM 597 C CA . ASP A 1 92 ? 15.610 6.354 -25.406 1.00 94.94 92 ASP A CA 1
ATOM 598 C C . ASP A 1 92 ? 14.334 6.526 -24.562 1.00 94.94 92 ASP A C 1
ATOM 600 O O . ASP A 1 92 ? 13.315 7.008 -25.054 1.00 94.94 92 ASP A O 1
ATOM 604 N N . GLY A 1 93 ? 14.382 6.138 -23.283 1.00 93.00 93 GLY A N 1
ATOM 605 C CA . GLY A 1 93 ? 13.262 6.194 -22.349 1.00 93.00 93 GLY A CA 1
ATOM 606 C C . GLY A 1 93 ? 12.245 5.067 -22.526 1.00 93.00 93 GLY A C 1
ATOM 607 O O . GLY A 1 93 ? 11.295 4.998 -21.743 1.00 93.00 93 GLY A O 1
ATOM 608 N N . ALA A 1 94 ? 12.437 4.180 -23.507 1.00 95.25 94 ALA A N 1
ATOM 609 C CA . ALA A 1 94 ? 11.578 3.029 -23.730 1.00 95.25 94 ALA A CA 1
ATOM 610 C C . ALA A 1 94 ? 12.024 1.845 -22.865 1.00 95.25 94 ALA A C 1
ATOM 612 O O . ALA A 1 94 ? 13.209 1.537 -22.738 1.00 95.25 94 ALA A O 1
ATOM 613 N N . CYS A 1 95 ? 11.053 1.157 -22.276 1.00 96.50 95 CYS A N 1
ATOM 614 C CA . CYS A 1 95 ? 11.304 -0.044 -21.494 1.00 96.50 95 CYS A CA 1
ATOM 615 C C . CYS A 1 95 ? 11.715 -1.206 -22.396 1.00 96.50 95 CYS A C 1
ATOM 617 O O . CYS A 1 95 ? 11.126 -1.417 -23.456 1.00 96.50 95 CYS A O 1
ATOM 619 N N . PHE A 1 96 ? 12.712 -1.968 -21.954 1.00 94.06 96 PHE A N 1
ATOM 620 C CA . PHE A 1 96 ? 13.250 -3.147 -22.631 1.00 94.06 96 PHE A CA 1
ATOM 621 C C . PHE A 1 96 ? 13.803 -2.884 -24.041 1.00 94.06 96 PHE A C 1
ATOM 623 O O . PHE A 1 96 ? 13.925 -3.819 -24.830 1.00 94.06 96 PHE A O 1
ATOM 630 N N . SER A 1 97 ? 14.163 -1.639 -24.381 1.00 94.88 97 SER A N 1
ATOM 631 C CA . SER A 1 97 ? 14.726 -1.323 -25.704 1.00 94.88 97 SER A CA 1
ATOM 632 C C . SER A 1 97 ? 16.134 -1.893 -25.902 1.00 94.88 97 SER A C 1
ATOM 634 O O . SER A 1 97 ? 16.572 -2.090 -27.034 1.00 94.88 97 SER A O 1
ATOM 636 N N . GLY A 1 98 ? 16.854 -2.165 -24.807 1.00 91.94 98 GLY A N 1
ATOM 637 C CA . GLY A 1 98 ? 18.243 -2.628 -24.837 1.00 91.94 98 GLY A CA 1
ATOM 638 C C . GLY A 1 98 ? 19.236 -1.566 -25.323 1.00 91.94 98 GLY A C 1
ATOM 639 O O . GLY A 1 98 ? 20.421 -1.866 -25.468 1.00 91.94 98 GLY A O 1
ATOM 640 N N . LEU A 1 99 ? 18.778 -0.334 -25.571 1.00 94.94 99 LEU A N 1
ATOM 641 C CA . LEU A 1 99 ? 19.633 0.765 -25.996 1.00 94.94 99 LEU A CA 1
ATOM 642 C C . LEU A 1 99 ? 20.378 1.348 -24.796 1.00 94.94 99 LEU A C 1
ATOM 644 O O . LEU A 1 99 ? 19.774 1.774 -23.810 1.00 94.94 99 LEU A O 1
ATOM 648 N N . ALA A 1 100 ? 21.701 1.406 -24.913 1.00 93.69 100 ALA A N 1
ATOM 649 C CA . ALA A 1 100 ? 22.587 2.028 -23.943 1.00 93.69 100 ALA A CA 1
ATOM 650 C C . ALA A 1 100 ? 23.289 3.245 -24.553 1.00 93.69 100 ALA A C 1
ATOM 652 O O . ALA A 1 100 ? 23.385 3.390 -25.775 1.00 93.69 100 ALA A O 1
ATOM 653 N N . LEU A 1 101 ? 23.776 4.121 -23.679 1.00 93.94 101 LEU A N 1
ATOM 654 C CA . LEU A 1 101 ? 24.675 5.197 -24.074 1.00 93.94 101 LEU A CA 1
ATOM 655 C C . LEU A 1 101 ? 26.030 4.597 -24.459 1.00 93.94 101 LEU A C 1
ATOM 657 O O . LEU A 1 101 ? 26.547 3.723 -23.761 1.00 93.94 101 LEU A O 1
ATOM 661 N N . ASP A 1 102 ? 26.600 5.072 -25.558 1.00 93.31 102 ASP A N 1
ATOM 662 C CA . ASP A 1 102 ? 27.966 4.740 -25.956 1.00 93.31 102 ASP A CA 1
ATOM 663 C C . ASP A 1 102 ? 29.009 5.631 -25.245 1.00 93.31 102 ASP A C 1
ATOM 665 O O . ASP A 1 102 ? 28.682 6.466 -24.397 1.00 93.31 102 ASP A O 1
ATOM 669 N N . VAL A 1 103 ? 30.292 5.481 -25.604 1.00 93.19 103 VAL A N 1
ATOM 670 C CA . VAL A 1 103 ? 31.399 6.304 -25.064 1.00 93.19 103 VAL A CA 1
ATOM 671 C C . VAL A 1 103 ? 31.238 7.805 -25.353 1.00 93.19 103 VAL A C 1
ATOM 673 O O . VAL A 1 103 ? 31.851 8.638 -24.689 1.00 93.19 103 VAL A O 1
ATOM 676 N N . CYS A 1 104 ? 30.387 8.158 -26.315 1.00 93.19 104 CYS A N 1
ATOM 677 C CA . CYS A 1 104 ? 30.068 9.519 -26.719 1.00 93.19 104 CYS A CA 1
ATOM 678 C C . CYS A 1 104 ? 28.787 10.046 -26.056 1.00 93.19 104 CYS A C 1
ATOM 680 O O . CYS A 1 104 ? 28.313 11.123 -26.421 1.00 93.19 104 CYS A O 1
ATOM 682 N N . ASN A 1 105 ? 28.199 9.290 -25.121 1.00 90.75 105 ASN A N 1
ATOM 683 C CA . ASN A 1 105 ? 26.912 9.585 -24.497 1.00 90.75 105 ASN A CA 1
ATOM 684 C C . ASN A 1 105 ? 25.756 9.692 -25.514 1.00 90.75 105 ASN A C 1
ATOM 686 O O . ASN A 1 105 ? 24.792 10.429 -25.300 1.00 90.75 105 ASN A O 1
ATOM 690 N N . THR A 1 106 ? 25.859 8.967 -26.630 1.00 92.62 106 THR A N 1
ATOM 691 C CA . THR A 1 106 ? 24.825 8.869 -27.664 1.00 92.62 106 THR A CA 1
ATOM 692 C C . THR A 1 106 ? 24.051 7.572 -27.485 1.00 92.62 106 THR A C 1
ATOM 694 O O . THR A 1 106 ? 24.631 6.500 -27.312 1.00 92.62 106 THR A O 1
ATOM 697 N N . CYS A 1 107 ? 22.722 7.658 -27.513 1.00 96.00 107 CYS A N 1
ATOM 698 C CA . CYS A 1 107 ? 21.868 6.494 -27.325 1.00 96.00 107 CYS A CA 1
ATOM 699 C C . CYS A 1 107 ? 21.921 5.555 -28.538 1.00 96.00 107 CYS A C 1
ATOM 701 O O . CYS A 1 107 ? 21.629 5.985 -29.653 1.00 96.00 107 CYS A O 1
ATOM 703 N N . GLY A 1 108 ? 22.294 4.288 -28.326 1.00 93.25 108 GLY A N 1
ATOM 704 C CA . GLY A 1 108 ? 22.431 3.298 -29.401 1.00 93.25 108 GLY A CA 1
ATOM 705 C C . GLY A 1 108 ? 23.580 3.579 -30.377 1.00 93.25 108 GLY A C 1
ATOM 706 O O . GLY A 1 108 ? 23.574 3.046 -31.485 1.00 93.25 108 GLY A O 1
ATOM 707 N N . GLY A 1 109 ? 24.530 4.440 -29.998 1.00 91.75 109 GLY A N 1
ATOM 708 C CA . GLY A 1 109 ? 25.683 4.781 -30.827 1.00 91.75 109 GLY A CA 1
ATOM 709 C C . GLY A 1 109 ? 26.753 3.685 -30.859 1.00 91.75 109 GLY A C 1
ATOM 710 O O . GLY A 1 109 ? 26.786 2.785 -30.020 1.00 91.75 109 GLY A O 1
ATOM 711 N N . ASP A 1 110 ? 27.642 3.763 -31.850 1.00 92.00 110 ASP A N 1
ATOM 712 C CA . ASP A 1 110 ? 28.766 2.837 -32.043 1.00 92.00 110 ASP A CA 1
ATOM 713 C C . ASP A 1 110 ? 30.105 3.389 -31.515 1.00 92.00 110 ASP A C 1
ATOM 715 O O . ASP A 1 110 ? 31.157 2.775 -31.706 1.00 92.00 110 ASP A O 1
ATOM 719 N N . GLY A 1 111 ? 30.089 4.553 -30.858 1.00 89.12 111 GLY A N 1
ATOM 720 C CA . GLY A 1 111 ? 31.281 5.219 -30.342 1.00 89.12 111 GLY A CA 1
ATOM 721 C C . GLY A 1 111 ? 32.143 5.922 -31.394 1.00 89.12 111 GLY A C 1
ATOM 722 O O . GLY A 1 111 ? 33.208 6.435 -31.050 1.00 89.12 111 GLY A O 1
ATOM 723 N N . THR A 1 112 ? 31.726 5.969 -32.664 1.00 88.62 112 THR A N 1
ATOM 724 C CA . THR A 1 112 ? 32.495 6.627 -33.741 1.00 88.62 112 THR A CA 1
ATOM 725 C C . THR A 1 112 ? 32.035 8.055 -34.018 1.00 88.62 112 THR A C 1
ATOM 727 O O . THR A 1 112 ? 32.809 8.875 -34.514 1.00 88.62 112 THR A O 1
ATOM 730 N N . ALA A 1 113 ? 30.793 8.372 -33.650 1.00 84.94 113 ALA A N 1
ATOM 731 C CA . ALA A 1 113 ? 30.150 9.659 -33.886 1.00 84.94 113 ALA A CA 1
ATOM 732 C C . ALA A 1 113 ? 30.240 10.611 -32.686 1.00 84.94 113 ALA A C 1
ATOM 734 O O . ALA A 1 113 ? 29.411 11.514 -32.563 1.00 84.94 113 ALA A O 1
ATOM 735 N N . CYS A 1 114 ? 31.239 10.436 -31.812 1.00 86.88 114 CYS A N 1
ATOM 736 C CA . CYS A 1 114 ? 31.554 11.428 -30.791 1.00 86.88 114 CYS A CA 1
ATOM 737 C C . CYS A 1 114 ? 31.640 12.773 -31.490 1.00 86.88 114 CYS A C 1
ATOM 739 O O . CYS A 1 114 ? 32.498 12.969 -32.356 1.00 86.88 114 CYS A O 1
ATOM 741 N N . ALA A 1 115 ? 30.726 13.682 -31.147 1.00 71.56 115 ALA A N 1
ATOM 742 C CA . ALA A 1 115 ? 30.877 15.066 -31.518 1.00 71.56 115 ALA A CA 1
ATOM 743 C C . ALA A 1 115 ? 32.185 15.499 -30.865 1.00 71.56 115 ALA A C 1
ATOM 745 O O . ALA A 1 115 ? 32.243 15.806 -29.676 1.00 71.56 115 ALA A O 1
ATOM 746 N N . ASN A 1 116 ? 33.263 15.440 -31.640 1.00 61.56 116 ASN A N 1
ATOM 747 C CA . ASN A 1 116 ? 34.531 16.044 -31.313 1.00 61.56 116 ASN A CA 1
ATOM 748 C C . ASN A 1 116 ? 34.310 17.554 -31.394 1.00 61.56 116 ASN A C 1
ATOM 750 O O . ASN A 1 116 ? 34.894 18.241 -32.222 1.00 61.56 116 ASN A O 1
ATOM 754 N N . GLU A 1 117 ? 33.484 18.084 -30.501 1.00 57.88 117 GLU A N 1
ATOM 755 C CA . GLU A 1 117 ? 33.553 19.456 -30.035 1.00 57.88 117 GLU A CA 1
ATOM 756 C C 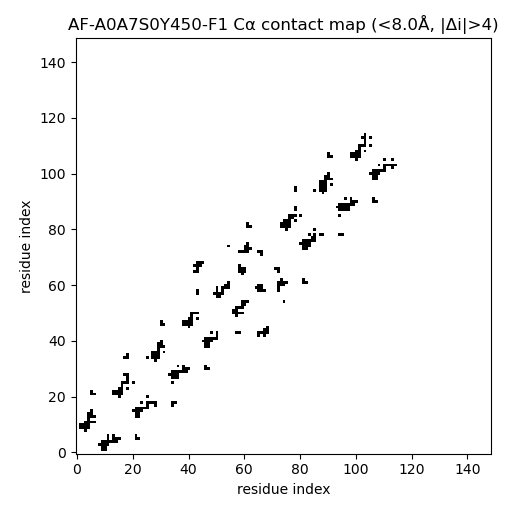. GLU A 1 117 ? 34.760 19.511 -29.088 1.00 57.88 117 GLU A C 1
ATOM 758 O O . GLU A 1 117 ? 34.674 19.866 -27.917 1.00 57.88 117 GLU A O 1
ATOM 763 N N . VAL A 1 118 ? 35.932 19.128 -29.600 1.00 55.72 118 VAL A N 1
ATOM 764 C CA . VAL A 1 118 ? 37.118 19.890 -29.260 1.00 55.72 118 VAL A CA 1
ATOM 765 C C . VAL A 1 118 ? 36.938 21.145 -30.105 1.00 55.72 118 VAL A C 1
ATOM 767 O O . VAL A 1 118 ? 37.119 21.064 -31.323 1.00 55.72 118 VAL A O 1
ATOM 770 N N . PRO A 1 119 ? 36.580 22.313 -29.540 1.00 51.78 119 PRO A N 1
ATOM 771 C CA . PRO A 1 119 ? 36.866 23.547 -30.232 1.00 51.78 119 PRO A CA 1
ATOM 772 C C . PRO A 1 119 ? 38.393 23.651 -30.250 1.00 51.78 119 PRO A C 1
ATOM 774 O O . PRO A 1 119 ? 39.015 24.271 -29.388 1.00 51.78 119 PRO A O 1
ATOM 777 N N . LEU A 1 120 ? 39.025 23.001 -31.230 1.00 49.84 120 LEU A N 1
ATOM 778 C CA . LEU A 1 120 ? 40.345 23.393 -31.675 1.00 49.84 120 LEU A CA 1
ATOM 779 C C . LEU A 1 120 ? 40.175 24.813 -32.189 1.00 49.84 120 LEU A C 1
ATOM 781 O O . LEU A 1 120 ? 39.687 25.039 -33.291 1.00 49.84 120 LEU A O 1
ATOM 785 N N . PHE A 1 121 ? 40.495 25.754 -31.308 1.00 52.38 121 PHE A N 1
ATOM 786 C CA . PHE A 1 121 ? 40.977 27.096 -31.578 1.00 52.38 121 PHE A CA 1
ATOM 787 C C . PHE A 1 121 ? 41.089 27.414 -33.081 1.00 52.38 121 PHE A C 1
ATOM 789 O O . PHE A 1 121 ? 42.158 27.328 -33.678 1.00 52.38 121 PHE A O 1
ATOM 796 N N . SER A 1 122 ? 39.987 27.824 -33.703 1.00 51.41 122 SER A N 1
ATOM 797 C CA . SER A 1 122 ? 40.043 28.553 -34.961 1.00 51.41 122 SER A CA 1
ATOM 798 C C . SER A 1 122 ? 39.435 29.908 -34.688 1.00 51.41 122 SER A C 1
ATOM 800 O O . SER A 1 122 ? 38.219 30.098 -34.703 1.00 51.41 122 SER A O 1
ATOM 802 N N . GLY A 1 123 ? 40.318 30.844 -34.342 1.00 56.12 123 GLY A N 1
ATOM 803 C CA . GLY A 1 123 ? 39.997 32.254 -34.237 1.00 56.12 123 GLY A CA 1
ATOM 804 C C . GLY A 1 123 ? 39.463 32.760 -35.571 1.00 56.12 123 GLY A C 1
ATOM 805 O O . GLY A 1 123 ? 40.197 33.310 -36.382 1.00 56.12 123 GLY A O 1
ATOM 806 N N . SER A 1 124 ? 38.163 32.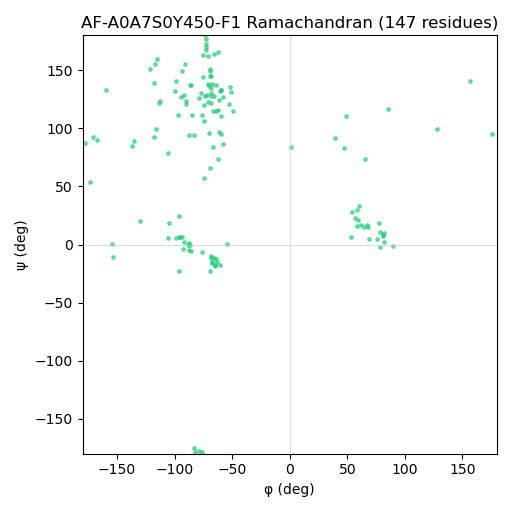617 -35.780 1.00 55.38 124 SER A N 1
ATOM 807 C CA . SER A 1 124 ? 37.414 33.367 -36.770 1.00 55.38 124 SER A CA 1
ATOM 808 C C . SER A 1 124 ? 36.405 34.201 -35.996 1.00 55.38 124 SER A C 1
ATOM 810 O O . SER A 1 124 ? 35.387 33.729 -35.501 1.00 55.38 124 SER A O 1
ATOM 812 N N . ARG A 1 125 ? 36.761 35.476 -35.809 1.00 56.59 125 ARG A N 1
ATOM 813 C CA . ARG A 1 125 ? 35.852 36.486 -35.264 1.00 56.59 125 ARG A CA 1
ATOM 814 C C . ARG A 1 125 ? 34.547 36.426 -36.072 1.00 56.59 125 ARG A C 1
ATOM 816 O O . ARG A 1 125 ? 34.641 36.477 -37.303 1.00 56.59 125 ARG A O 1
ATOM 823 N N . PRO A 1 126 ? 33.356 36.382 -35.453 1.00 53.91 126 PRO A N 1
ATOM 824 C CA . PRO A 1 126 ? 32.128 36.530 -36.213 1.00 53.91 126 PRO A CA 1
ATOM 825 C C . PRO A 1 126 ? 32.131 37.916 -36.864 1.00 53.91 126 PRO A C 1
ATOM 827 O O . PRO A 1 126 ? 32.155 38.953 -36.196 1.00 53.91 126 PRO A O 1
ATOM 830 N N . ARG A 1 127 ? 32.158 37.939 -38.198 1.00 56.22 127 ARG A N 1
ATOM 831 C CA . ARG A 1 127 ? 31.900 39.138 -38.990 1.00 56.22 127 ARG A CA 1
ATOM 832 C C . ARG A 1 127 ? 30.416 39.451 -38.838 1.00 56.22 127 ARG A C 1
ATOM 834 O O . ARG A 1 127 ? 29.598 38.876 -39.543 1.00 56.22 127 ARG A O 1
ATOM 841 N N . VAL A 1 128 ? 30.078 40.341 -37.908 1.00 56.31 128 VAL A N 1
ATOM 842 C CA . VAL A 1 128 ? 28.727 40.903 -37.787 1.00 56.31 128 VAL A CA 1
ATOM 843 C C . VAL A 1 128 ? 28.423 41.704 -39.060 1.00 56.31 128 VAL A C 1
ATOM 845 O O . VAL A 1 128 ? 29.101 42.707 -39.310 1.00 56.31 128 VAL A O 1
ATOM 848 N N . PRO A 1 129 ? 27.445 41.306 -39.891 1.00 51.47 129 PRO A N 1
ATOM 849 C CA . PRO A 1 129 ? 26.990 42.127 -40.995 1.00 51.47 129 PRO A CA 1
ATOM 850 C C . PRO A 1 129 ? 25.936 43.102 -40.462 1.00 51.47 129 PRO A C 1
ATOM 852 O O . PRO A 1 129 ? 24.836 42.706 -40.097 1.00 51.47 129 PRO A O 1
ATOM 855 N N . GLY A 1 130 ? 26.283 44.388 -40.433 1.00 55.22 130 GLY A N 1
ATOM 856 C CA . GLY A 1 130 ? 25.316 45.483 -40.518 1.00 55.22 130 GLY A CA 1
ATOM 857 C C . GLY A 1 130 ? 24.318 45.631 -39.367 1.00 55.22 130 GLY A C 1
ATOM 858 O O . GLY A 1 130 ? 23.120 45.474 -39.572 1.00 55.22 130 GLY A O 1
ATOM 859 N N . ALA A 1 131 ? 24.768 46.102 -38.203 1.00 50.31 131 ALA A N 1
ATOM 860 C CA . ALA A 1 131 ? 23.873 46.819 -37.297 1.00 50.31 131 ALA A CA 1
ATOM 861 C C . ALA A 1 131 ? 23.792 48.285 -37.755 1.00 50.31 131 ALA A C 1
ATOM 863 O O . ALA A 1 131 ? 24.650 49.109 -37.440 1.00 50.31 131 ALA A O 1
ATOM 864 N N . ARG A 1 132 ? 22.777 48.602 -38.567 1.00 54.66 132 ARG A N 1
ATOM 865 C CA . ARG A 1 132 ? 22.401 49.987 -38.877 1.00 54.66 132 ARG A CA 1
ATOM 866 C C . ARG A 1 132 ? 21.877 50.606 -37.580 1.00 54.66 132 ARG A C 1
ATOM 868 O O . ARG A 1 132 ? 20.855 50.162 -37.067 1.00 54.66 132 ARG A O 1
ATOM 875 N N . ALA A 1 133 ? 22.582 51.603 -37.054 1.00 54.38 133 ALA A N 1
ATOM 876 C CA . ALA A 1 133 ? 22.115 52.399 -35.927 1.00 54.38 133 ALA A CA 1
ATOM 877 C C . ALA A 1 133 ? 20.787 53.075 -36.308 1.00 54.38 133 ALA A C 1
ATOM 879 O O . ALA A 1 133 ? 20.754 53.938 -37.186 1.00 54.38 133 ALA A O 1
ATOM 880 N N . SER A 1 134 ? 19.691 52.639 -35.688 1.00 63.22 134 SER A N 1
ATOM 881 C CA . SER A 1 134 ? 18.364 53.234 -35.835 1.00 63.22 134 SER A CA 1
ATOM 882 C C . SER A 1 134 ? 17.970 53.865 -34.501 1.00 63.22 134 SER A C 1
ATOM 884 O O . SER A 1 134 ? 18.036 53.222 -33.456 1.00 63.22 134 SER A O 1
ATOM 886 N N . LEU A 1 135 ? 17.665 55.159 -34.557 1.00 56.50 135 LEU A N 1
ATOM 887 C CA . LEU A 1 135 ? 17.326 56.040 -33.441 1.00 56.50 135 LEU A CA 1
ATOM 888 C C . LEU A 1 135 ? 15.987 55.671 -32.783 1.00 56.50 135 LEU A C 1
ATOM 890 O O . LEU A 1 135 ? 15.011 55.484 -33.497 1.00 56.50 135 LEU A O 1
ATOM 894 N N . CYS A 1 136 ? 15.932 55.704 -31.445 1.00 47.03 136 CYS A N 1
ATOM 895 C CA . CYS A 1 136 ? 14.743 56.011 -30.622 1.00 47.03 136 CYS A CA 1
ATOM 896 C C . CYS A 1 136 ? 15.213 56.246 -29.165 1.00 47.03 136 CYS A C 1
ATOM 898 O O . CYS A 1 136 ? 15.580 55.305 -28.475 1.00 47.03 136 CYS A O 1
ATOM 900 N N . ILE A 1 137 ? 15.551 57.480 -28.770 1.00 57.84 137 ILE A N 1
ATOM 901 C CA . ILE A 1 137 ? 14.729 58.426 -27.978 1.00 57.84 137 ILE A CA 1
ATOM 902 C C . ILE A 1 137 ? 14.107 57.795 -26.722 1.00 57.84 137 ILE A C 1
ATOM 904 O O . ILE A 1 137 ? 13.144 57.047 -26.845 1.00 57.84 137 ILE A O 1
ATOM 908 N N . SER A 1 138 ? 14.579 58.204 -25.533 1.00 54.88 138 SER A N 1
ATOM 909 C CA . SER A 1 138 ? 13.732 58.626 -24.395 1.00 54.88 138 SER A CA 1
ATOM 910 C C . SER A 1 138 ? 14.565 59.256 -23.266 1.00 54.88 138 SER A C 1
ATOM 912 O O . SER A 1 138 ? 15.098 58.581 -22.395 1.00 54.88 138 SER A O 1
ATOM 914 N N . LEU A 1 139 ? 14.674 60.585 -23.339 1.00 58.16 139 LEU A N 1
ATOM 915 C CA . LEU A 1 139 ? 14.344 61.511 -22.251 1.00 58.16 139 LEU A CA 1
ATOM 916 C C . LEU A 1 139 ? 14.881 61.184 -20.836 1.00 58.16 139 LEU A C 1
ATOM 918 O O . LEU A 1 139 ? 14.146 60.716 -19.974 1.00 58.16 139 LEU A O 1
ATOM 922 N N . PHE A 1 140 ? 16.132 61.553 -20.558 1.00 53.09 140 PHE A N 1
ATOM 923 C CA . PHE A 1 140 ? 16.638 61.733 -19.192 1.00 53.09 140 PHE A CA 1
ATOM 924 C C . PHE A 1 140 ? 17.444 63.025 -19.143 1.00 53.09 140 PHE A C 1
ATOM 926 O O . PHE A 1 140 ? 18.632 62.998 -19.433 1.00 53.09 140 PHE A O 1
ATOM 933 N N . LEU A 1 141 ? 16.793 64.155 -18.854 1.00 55.50 141 LEU A N 1
ATOM 934 C CA . LEU A 1 141 ? 17.435 65.402 -18.409 1.00 55.50 141 LEU A CA 1
ATOM 935 C C . LEU A 1 141 ? 16.357 66.454 -18.126 1.00 55.50 141 LEU A C 1
ATOM 937 O O . LEU A 1 141 ? 15.997 67.225 -19.006 1.00 55.50 141 LEU A O 1
ATOM 941 N N . ALA A 1 142 ? 15.832 66.455 -16.903 1.00 54.84 142 ALA A N 1
ATOM 942 C CA . ALA A 1 142 ? 15.363 67.650 -16.196 1.00 54.84 142 ALA A CA 1
ATOM 943 C C . ALA A 1 142 ? 14.729 67.202 -14.878 1.00 54.84 142 ALA A C 1
ATOM 945 O O . ALA A 1 142 ? 13.573 66.809 -14.881 1.00 54.84 142 ALA A O 1
ATOM 946 N N . LEU A 1 143 ? 15.496 67.210 -13.783 1.00 52.38 143 LEU A N 1
ATOM 947 C CA . LEU A 1 143 ? 15.007 67.377 -12.401 1.00 52.38 143 LEU A CA 1
ATOM 948 C C . LEU A 1 143 ? 16.215 67.482 -11.449 1.00 52.38 143 LEU A C 1
ATOM 950 O O . LEU A 1 143 ? 16.369 66.738 -10.490 1.00 52.38 143 LEU A O 1
ATOM 954 N N . LEU A 1 144 ? 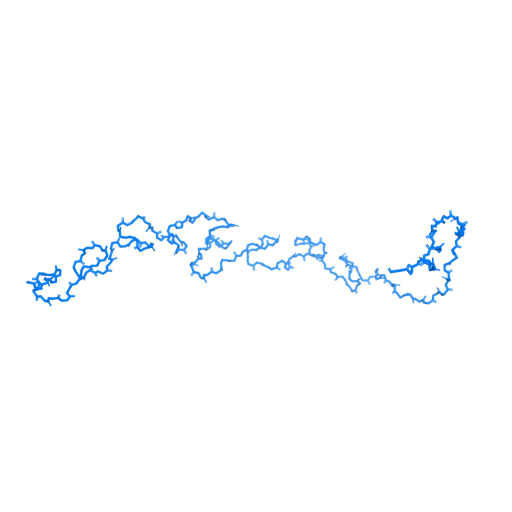17.116 68.419 -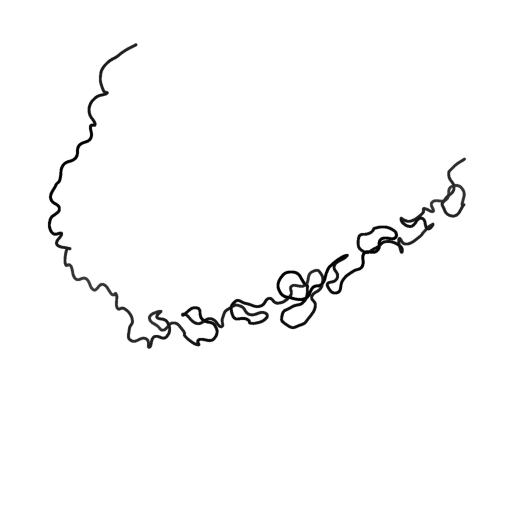11.745 1.00 54.66 144 LEU A N 1
ATOM 955 C CA . LEU A 1 144 ? 18.061 68.953 -10.766 1.00 54.66 144 LEU A CA 1
ATOM 956 C C . LEU A 1 144 ? 18.103 70.460 -10.971 1.00 54.66 144 LEU A C 1
ATOM 958 O O . LEU A 1 144 ? 18.903 70.958 -11.755 1.00 54.66 144 LEU A O 1
ATOM 962 N N . THR A 1 145 ? 17.151 71.147 -10.343 1.00 56.44 145 THR A N 1
ATOM 963 C CA . THR A 1 145 ? 17.163 72.543 -9.860 1.00 56.44 145 THR A CA 1
ATOM 964 C C . THR A 1 145 ? 15.712 73.023 -9.755 1.00 56.44 145 THR A C 1
ATOM 966 O O . THR A 1 145 ? 14.924 72.723 -10.642 1.00 56.44 145 THR A O 1
ATOM 969 N N . PHE A 1 146 ? 15.414 73.796 -8.702 1.00 47.72 146 PHE A N 1
ATOM 970 C CA . PHE A 1 146 ? 14.117 74.384 -8.304 1.00 47.72 146 PHE A CA 1
ATOM 971 C C . PHE A 1 146 ? 13.231 73.435 -7.471 1.00 47.72 146 PHE A C 1
ATOM 973 O O . PHE A 1 146 ? 12.829 72.405 -7.982 1.00 47.72 146 PHE A O 1
ATOM 980 N N . TRP A 1 147 ? 12.852 73.642 -6.203 1.00 40.78 147 TRP A N 1
ATOM 981 C CA . TRP A 1 147 ? 12.871 74.724 -5.193 1.00 40.78 147 TRP A CA 1
ATOM 982 C C . TRP A 1 147 ? 12.722 73.988 -3.831 1.00 40.78 147 TRP A C 1
ATOM 984 O O . TRP A 1 147 ? 12.031 72.978 -3.777 1.00 40.78 147 TRP A O 1
ATOM 994 N N . ARG A 1 148 ? 13.498 74.255 -2.770 1.00 44.75 148 ARG A N 1
ATOM 995 C CA . ARG A 1 148 ? 13.232 75.290 -1.751 1.00 44.75 148 ARG A CA 1
ATOM 996 C C . ARG A 1 148 ? 11.740 75.390 -1.389 1.00 44.75 148 ARG A C 1
ATOM 998 O O . ARG A 1 148 ? 11.023 76.105 -2.066 1.00 44.75 148 ARG A O 1
ATOM 1005 N N . ASP A 1 149 ? 11.312 74.657 -0.369 1.00 42.88 149 ASP A N 1
ATOM 1006 C CA . ASP A 1 149 ? 10.641 75.142 0.856 1.00 42.88 149 ASP A CA 1
ATOM 1007 C C . ASP A 1 149 ? 10.229 73.940 1.721 1.00 42.88 149 ASP A C 1
ATOM 1009 O O . ASP A 1 149 ? 9.612 72.996 1.178 1.00 42.88 149 ASP A O 1
#

Foldseek 3Di:
DADAALVRHRVDPWHADPQRHTVDDLVQAEPVRRRVDPWHQDPQRDTNDDQPDDDDGHQQAPVRDGHHVPGDHFHQDPLRDGNDDQPQAFPVRDGVPPWHQDPLRDTNDPNPPNPPPPPPDDPDDPPDPDPDDDDDDDDDDDDPDDDDD

Secondary structure (DSSP, 8-state):
-PPBPTTS-BT----B-TTS-BT---TTB-TTS-BT----B-TTS-BT-----SSSSSSB-TTS-B--TT--PPPB-TTS-BT--STTB-TTS-BT----B-TTS-BT--SS-------------------------------SS----

Radius of gyration: 39.09 Å; Cα contacts (8 Å, |Δi|>4): 206; chains: 1; bounding box: 66×86×92 Å